Protein AF-A0A0F5PQS1-F1 (afdb_monomer)

Radius of gyration: 17.05 Å; Cα contacts (8 Å, |Δi|>4): 69; chains: 1; bounding box: 38×19×55 Å

Foldseek 3Di:
DVVVLVVLLVCLLVVLLVCLLVVPPVCNVVSLVVLLVVLVVVLVVQDVVCPPDDPVSVVVSVVVSVVSVVSSVVSSVVSVVSSPVSNVVNVPDPDD

pLDDT: mean 89.19, std 10.36, range [57.78, 97.25]

Organism: NCBI:txid728005

Nearest PDB structures (foldseek):
  4j7k-assembly2_D  TM=5.896E-01  e=7.202E+00  Bacillus anthracis str. Sterne
  5uho-assembly1_D  TM=3.340E-01  e=3.828E+00  Homo sapiens
  6s3l-assembly1_K  TM=4.889E-01  e=8.557E+00  Vibrio mimicus CAIM 602
  6h2f-assembly1_D  TM=4.013E-01  e=5.404E+00  Aeromonas hydrophila subsp. hydrophila AL09-71

Mean predicted aligned error: 5.32 Å

Solvent-accessible surface area (backbone atoms only — not comparable to full-atom values): 5296 Å² total; per-residue (Å²): 110,70,71,57,51,54,50,52,62,64,43,48,59,56,48,21,22,53,36,16,44,71,68,43,73,84,57,65,55,49,66,56,51,54,49,52,53,49,52,54,52,49,51,55,54,49,54,69,70,50,59,96,61,54,74,71,58,55,53,50,52,50,50,53,51,52,52,54,48,54,52,48,50,54,52,52,65,50,24,57,64,33,17,51,52,18,35,52,53,45,74,71,48,78,87,126

Secondary structure (DSSP, 8-state):
-HHHHHHHHHHHHHHHHHHHHHT-GGGGGHHHHHHHHHHHHHHHHHHHHHTT--HHHHHHHHHHHHHHHHHHHHHHHHHHHHHHHHHHHHHHS---

Sequence (96 aa):
MFHIMRRIFAGLPVASVLIGFAGQPAVLVIPPALTAAYVLLRDRVIRRRVGLAAWPSDGFACHVLVDDMARLLCLTMLGLPLFFAGYALRALLPAA

Structure (mmCIF, N/CA/C/O backbone):
data_AF-A0A0F5PQS1-F1
#
_entry.id   AF-A0A0F5PQS1-F1
#
loop_
_atom_site.group_PDB
_atom_site.id
_atom_site.type_symbol
_atom_site.label_atom_id
_atom_site.label_alt_id
_atom_site.label_comp_id
_atom_site.label_asym_id
_atom_site.label_entity_id
_atom_site.label_seq_id
_atom_site.pdbx_PDB_ins_code
_atom_site.Cartn_x
_atom_site.Cartn_y
_atom_site.Cartn_z
_atom_site.occupancy
_atom_site.B_iso_or_equiv
_atom_site.auth_seq_id
_atom_site.auth_comp_id
_atom_site.auth_asym_id
_atom_site.auth_atom_id
_atom_site.pdbx_PDB_model_num
ATOM 1 N N . MET A 1 1 ? -9.846 -9.488 12.351 1.00 65.31 1 MET A N 1
ATOM 2 C CA . MET A 1 1 ? -9.408 -8.134 11.927 1.00 65.31 1 MET A CA 1
ATOM 3 C C . MET A 1 1 ? -7.885 -8.011 11.878 1.00 65.31 1 MET A C 1
ATOM 5 O O . MET A 1 1 ? -7.366 -7.671 10.825 1.00 65.31 1 MET A O 1
ATOM 9 N N . PHE A 1 2 ? -7.158 -8.367 12.943 1.00 72.69 2 PHE A N 1
ATOM 10 C CA . PHE A 1 2 ? -5.687 -8.256 12.996 1.00 72.69 2 PHE A CA 1
ATOM 11 C C . PHE A 1 2 ? -4.936 -9.078 11.930 1.00 72.69 2 PHE A C 1
ATOM 13 O O . PHE A 1 2 ? -3.995 -8.582 11.318 1.00 72.69 2 PHE A O 1
ATOM 20 N N . HIS A 1 3 ? -5.391 -10.299 11.616 1.00 83.88 3 HIS A N 1
ATOM 21 C CA . HIS A 1 3 ? -4.784 -11.108 10.546 1.00 83.88 3 HIS A CA 1
ATOM 22 C C . HIS A 1 3 ? -4.946 -10.501 9.146 1.00 83.88 3 HIS A C 1
ATOM 24 O O . HIS A 1 3 ? -4.053 -10.650 8.316 1.00 83.88 3 HIS A O 1
ATOM 30 N N . ILE A 1 4 ? -6.063 -9.812 8.887 1.00 87.19 4 ILE A N 1
ATOM 31 C CA . ILE A 1 4 ? -6.299 -9.127 7.608 1.00 87.19 4 ILE A CA 1
ATOM 32 C C . ILE A 1 4 ? -5.317 -7.965 7.485 1.00 87.19 4 ILE A C 1
ATOM 34 O O . ILE A 1 4 ? -4.624 -7.864 6.479 1.00 87.19 4 ILE A O 1
ATOM 38 N N . MET A 1 5 ? -5.182 -7.157 8.540 1.00 90.19 5 MET A N 1
ATOM 39 C CA . MET A 1 5 ? -4.269 -6.017 8.530 1.00 90.19 5 MET A CA 1
ATOM 40 C C . MET A 1 5 ? -2.808 -6.444 8.355 1.00 90.19 5 MET A C 1
ATOM 42 O O . MET A 1 5 ? -2.080 -5.866 7.553 1.00 90.19 5 MET A O 1
ATOM 46 N N . ARG A 1 6 ? -2.399 -7.542 9.006 1.00 89.50 6 ARG A N 1
ATOM 47 C CA . ARG A 1 6 ? -1.076 -8.148 8.797 1.00 89.50 6 ARG A CA 1
ATOM 48 C C . ARG A 1 6 ? -0.828 -8.517 7.329 1.00 89.50 6 ARG A C 1
ATOM 50 O O . ARG A 1 6 ? 0.281 -8.312 6.848 1.00 89.50 6 ARG A O 1
ATOM 57 N N . ARG A 1 7 ? -1.832 -9.053 6.624 1.00 92.56 7 ARG A N 1
ATOM 58 C CA . ARG A 1 7 ? -1.722 -9.388 5.193 1.00 92.56 7 ARG A CA 1
ATOM 59 C C . ARG A 1 7 ? -1.659 -8.138 4.318 1.00 92.56 7 ARG A C 1
ATOM 61 O O . ARG A 1 7 ? -0.817 -8.088 3.431 1.00 92.56 7 ARG A O 1
ATOM 68 N N . ILE A 1 8 ? -2.492 -7.132 4.595 1.00 92.19 8 ILE A N 1
ATOM 69 C CA . ILE A 1 8 ? -2.482 -5.854 3.863 1.00 92.19 8 ILE A CA 1
ATOM 70 C C . ILE A 1 8 ? -1.107 -5.190 3.990 1.00 92.19 8 ILE A C 1
ATOM 72 O O . ILE A 1 8 ? -0.477 -4.893 2.979 1.00 92.19 8 ILE A O 1
ATOM 76 N N . PHE A 1 9 ? -0.587 -5.047 5.213 1.00 94.00 9 PHE A N 1
ATOM 77 C CA . PHE A 1 9 ? 0.727 -4.443 5.439 1.00 94.00 9 PHE A CA 1
ATOM 78 C C . PHE A 1 9 ? 1.879 -5.234 4.823 1.00 94.00 9 PHE A C 1
ATOM 80 O O . PHE A 1 9 ? 2.822 -4.628 4.327 1.00 94.00 9 PHE A O 1
ATOM 87 N N . ALA A 1 10 ? 1.813 -6.568 4.820 1.00 93.94 10 ALA A N 1
ATOM 88 C CA . ALA A 1 10 ? 2.807 -7.390 4.131 1.00 93.94 10 ALA A CA 1
ATOM 89 C C . ALA A 1 10 ? 2.747 -7.226 2.600 1.00 93.94 10 ALA A C 1
ATOM 91 O O . ALA A 1 10 ? 3.765 -7.364 1.929 1.00 93.94 10 ALA A O 1
ATOM 92 N N . GLY A 1 11 ? 1.568 -6.915 2.053 1.00 94.94 11 GLY A N 1
ATOM 93 C CA . GLY A 1 11 ? 1.370 -6.690 0.624 1.00 94.94 11 GLY A CA 1
ATOM 94 C C . GLY A 1 11 ? 1.837 -5.320 0.129 1.00 94.94 11 GLY A C 1
ATOM 95 O O . GLY A 1 11 ? 2.217 -5.215 -1.032 1.00 94.94 11 GLY A O 1
ATOM 96 N N . LEU A 1 12 ? 1.850 -4.281 0.976 1.00 95.31 12 LEU A N 1
ATOM 97 C CA . LEU A 1 12 ? 2.215 -2.917 0.557 1.00 95.31 12 LEU A CA 1
ATOM 98 C C . LEU A 1 12 ? 3.622 -2.815 -0.067 1.00 95.31 12 LEU A C 1
ATOM 100 O O . LEU A 1 12 ? 3.715 -2.269 -1.165 1.00 95.31 12 LEU A O 1
ATOM 104 N N . PRO A 1 13 ? 4.696 -3.376 0.532 1.00 96.38 13 PRO A N 1
ATOM 105 C CA . PRO A 1 13 ? 6.020 -3.376 -0.091 1.00 96.38 13 PRO A CA 1
ATOM 106 C C . PRO A 1 13 ? 6.032 -4.039 -1.469 1.00 96.38 13 PRO A C 1
ATOM 108 O O . PRO A 1 13 ? 6.613 -3.512 -2.415 1.00 96.38 13 PRO A O 1
ATOM 111 N N . VAL A 1 14 ? 5.356 -5.185 -1.588 1.00 96.44 14 VAL A N 1
ATOM 112 C CA . VAL A 1 14 ? 5.267 -5.943 -2.841 1.00 96.44 14 VAL A CA 1
ATOM 113 C C . VAL A 1 14 ? 4.529 -5.126 -3.898 1.00 96.44 14 VAL A C 1
ATOM 115 O O . VAL A 1 14 ? 4.993 -5.028 -5.030 1.00 96.44 14 VAL A O 1
ATOM 118 N N . ALA A 1 15 ? 3.422 -4.480 -3.523 1.00 95.94 15 ALA A N 1
ATOM 119 C CA . ALA A 1 15 ? 2.676 -3.601 -4.412 1.00 95.94 15 ALA A CA 1
ATOM 120 C C . ALA A 1 15 ? 3.549 -2.443 -4.916 1.00 95.94 15 ALA A C 1
ATOM 122 O O . ALA A 1 15 ? 3.552 -2.180 -6.113 1.00 95.94 15 ALA A O 1
ATOM 123 N N . SER A 1 16 ? 4.339 -1.797 -4.052 1.00 96.19 16 SER A N 1
ATOM 124 C CA . SER A 1 16 ? 5.256 -0.727 -4.464 1.00 96.19 16 SER A CA 1
ATOM 125 C C . SER A 1 16 ? 6.278 -1.193 -5.505 1.00 96.19 16 SER A C 1
ATOM 127 O O . SER A 1 16 ? 6.460 -0.512 -6.513 1.00 96.19 16 SER A O 1
ATOM 129 N N . VAL A 1 17 ? 6.884 -2.372 -5.316 1.00 96.81 17 VAL A N 1
ATOM 130 C CA . VAL A 1 17 ? 7.818 -2.957 -6.295 1.00 96.81 17 VAL A CA 1
ATOM 131 C C . VAL A 1 17 ? 7.110 -3.263 -7.618 1.00 96.81 17 VAL A C 1
ATOM 133 O O . VAL A 1 17 ? 7.607 -2.888 -8.677 1.00 96.81 17 VAL A O 1
ATOM 136 N N . LEU A 1 18 ? 5.931 -3.891 -7.579 1.00 96.94 18 LEU A N 1
ATOM 137 C CA . LEU A 1 18 ? 5.161 -4.220 -8.786 1.00 96.94 18 LEU A CA 1
ATOM 138 C C . LEU A 1 18 ? 4.697 -2.970 -9.549 1.00 96.94 18 LEU A C 1
ATOM 140 O O . LEU A 1 18 ? 4.724 -2.954 -10.776 1.00 96.94 18 LEU A O 1
ATOM 144 N N . ILE A 1 19 ? 4.312 -1.905 -8.843 1.00 96.56 19 ILE A N 1
ATOM 145 C CA . ILE A 1 19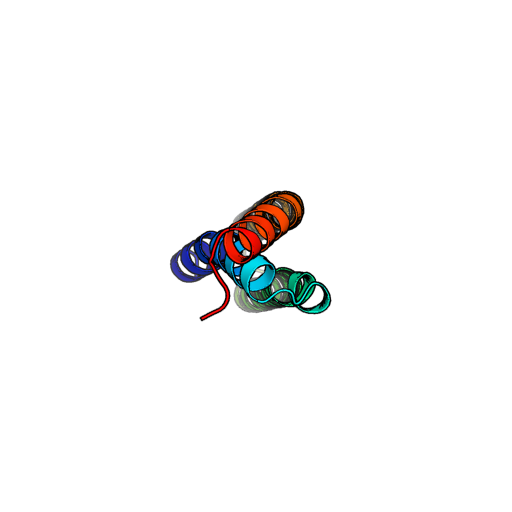 ? 3.935 -0.618 -9.445 1.00 96.56 19 ILE A CA 1
ATOM 146 C C . ILE A 1 19 ? 5.151 0.045 -10.105 1.00 96.56 19 ILE A C 1
ATOM 148 O O . ILE A 1 19 ? 5.043 0.569 -11.216 1.00 96.56 19 ILE A O 1
ATOM 152 N N . GLY A 1 20 ? 6.312 -0.017 -9.446 1.00 94.75 20 GLY A N 1
ATOM 153 C CA . GLY A 1 20 ? 7.597 0.393 -10.014 1.00 94.75 20 GLY A CA 1
ATOM 154 C C . GLY A 1 20 ? 7.916 -0.344 -11.304 1.00 94.75 20 GLY A C 1
ATOM 155 O O . GLY A 1 20 ? 8.197 0.273 -12.330 1.00 94.75 20 GLY A O 1
ATOM 156 N N . PHE A 1 21 ? 7.773 -1.665 -11.271 1.00 95.88 21 PHE A N 1
ATOM 157 C CA . PHE A 1 21 ? 7.963 -2.532 -12.424 1.00 95.88 21 PHE A CA 1
ATOM 158 C C . PHE A 1 21 ? 6.995 -2.201 -13.572 1.00 95.88 21 PHE A C 1
ATOM 160 O O . PHE A 1 21 ? 7.398 -2.110 -14.730 1.00 95.88 21 PHE A O 1
ATOM 167 N N . ALA A 1 22 ? 5.726 -1.922 -13.263 1.00 95.31 22 ALA A N 1
ATOM 168 C CA . ALA A 1 22 ? 4.733 -1.483 -14.243 1.00 95.31 22 ALA A CA 1
ATOM 169 C C . ALA A 1 22 ? 5.001 -0.066 -14.795 1.00 95.31 22 ALA A C 1
ATOM 171 O O . ALA A 1 22 ? 4.488 0.286 -15.859 1.00 95.31 22 ALA A O 1
ATOM 172 N N . GLY A 1 23 ? 5.833 0.741 -14.125 1.00 92.88 23 GLY A N 1
ATOM 173 C CA . GLY A 1 23 ? 6.166 2.110 -14.530 1.00 92.88 23 GLY A CA 1
ATOM 174 C C . GLY A 1 23 ? 5.004 3.093 -14.375 1.00 92.88 23 GLY A C 1
ATOM 175 O O . GLY A 1 23 ? 4.894 4.036 -15.152 1.00 92.88 23 GLY A O 1
ATOM 176 N N . GLN A 1 24 ? 4.115 2.870 -13.402 1.00 93.94 24 GLN A N 1
ATOM 177 C CA . GL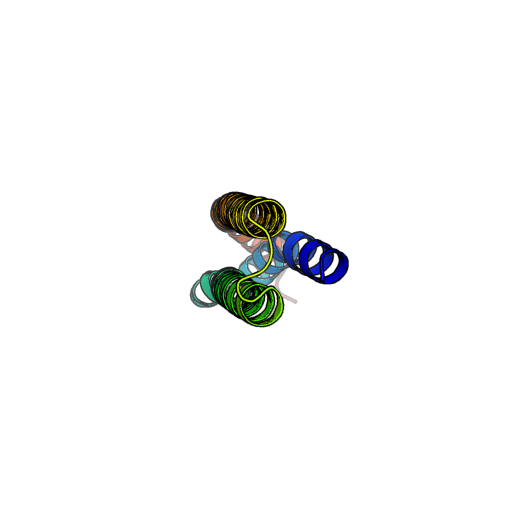N A 1 24 ? 2.911 3.683 -13.191 1.00 93.94 24 GLN A CA 1
ATOM 178 C C . GLN A 1 24 ? 2.986 4.471 -11.869 1.00 93.94 24 GLN A C 1
ATOM 180 O O . GLN A 1 24 ? 2.373 4.075 -10.878 1.00 93.94 24 GLN A O 1
ATOM 185 N N . PRO A 1 25 ? 3.704 5.609 -11.811 1.00 91.50 25 PRO A N 1
ATOM 186 C CA . PRO A 1 25 ? 3.941 6.331 -10.556 1.00 91.50 25 PRO A CA 1
ATOM 187 C C . PRO A 1 25 ? 2.656 6.856 -9.900 1.00 91.50 25 PRO A C 1
ATOM 189 O O . PRO A 1 25 ? 2.551 6.859 -8.676 1.00 91.50 25 PRO A O 1
ATOM 192 N N . ALA A 1 26 ? 1.643 7.231 -10.691 1.00 92.00 26 ALA A N 1
ATOM 193 C CA . ALA A 1 26 ? 0.355 7.704 -10.175 1.00 92.00 26 ALA A CA 1
ATOM 194 C C . ALA A 1 26 ? -0.378 6.652 -9.316 1.00 92.00 26 ALA A C 1
ATOM 196 O O . ALA A 1 26 ? -1.152 7.001 -8.427 1.00 92.00 26 ALA A O 1
ATOM 197 N N . VAL A 1 27 ? -0.109 5.362 -9.544 1.00 94.06 27 VAL A N 1
ATOM 198 C CA . VAL A 1 27 ? -0.753 4.248 -8.831 1.00 94.06 27 VAL A CA 1
ATOM 199 C C . VAL A 1 27 ? -0.143 4.035 -7.441 1.00 94.06 27 VAL A C 1
ATOM 201 O O . VAL A 1 27 ? -0.783 3.433 -6.581 1.00 94.06 27 VAL A O 1
ATOM 204 N N . LEU A 1 28 ? 1.047 4.582 -7.161 1.00 92.81 28 LEU A N 1
ATOM 205 C CA . LEU A 1 28 ? 1.764 4.376 -5.896 1.00 92.81 28 LEU A CA 1
ATOM 206 C C . LEU A 1 28 ? 0.978 4.862 -4.666 1.00 92.81 28 LEU A C 1
ATOM 208 O O . LEU A 1 28 ? 1.120 4.307 -3.579 1.00 92.81 28 LEU A O 1
ATOM 212 N N . VAL A 1 29 ? 0.114 5.864 -4.844 1.00 93.81 29 VAL A N 1
ATOM 213 C CA . VAL A 1 29 ? -0.722 6.434 -3.775 1.00 93.81 29 VAL A CA 1
ATOM 214 C C . VAL A 1 29 ? -1.932 5.548 -3.451 1.00 93.81 29 VAL A C 1
ATOM 216 O O . VAL A 1 29 ? -2.457 5.604 -2.340 1.00 93.81 29 VAL A O 1
ATOM 219 N N . ILE A 1 30 ? -2.373 4.693 -4.380 1.00 95.12 30 ILE A N 1
ATOM 220 C CA . ILE A 1 30 ? -3.626 3.937 -4.240 1.00 95.12 30 ILE A CA 1
ATOM 221 C C . ILE A 1 30 ? -3.563 2.925 -3.081 1.00 95.12 30 ILE A C 1
ATOM 223 O O . ILE A 1 30 ? -4.440 2.985 -2.214 1.00 95.12 30 ILE A O 1
ATOM 227 N N . PRO A 1 31 ? -2.558 2.027 -2.984 1.00 94.38 31 PRO A N 1
ATOM 228 C CA . PRO A 1 31 ? -2.490 1.069 -1.880 1.00 94.38 31 PRO A CA 1
ATOM 229 C C . PRO A 1 31 ? -2.474 1.709 -0.477 1.00 94.38 31 PRO A C 1
ATOM 231 O O . PRO A 1 31 ? -3.265 1.272 0.370 1.00 94.38 31 PRO A O 1
ATOM 234 N N . PRO A 1 32 ? -1.653 2.743 -0.187 1.00 95.19 32 PRO A N 1
ATOM 235 C CA . PRO A 1 32 ? -1.679 3.376 1.125 1.00 95.19 32 PRO A CA 1
ATOM 236 C C . PRO A 1 32 ? -2.971 4.164 1.375 1.00 95.19 32 PRO A C 1
ATOM 238 O O . PRO A 1 32 ? -3.496 4.095 2.484 1.00 95.19 32 PRO A O 1
ATOM 241 N N . ALA A 1 33 ? -3.551 4.827 0.366 1.00 96.19 33 ALA A N 1
ATOM 242 C CA . ALA A 1 33 ? -4.826 5.536 0.519 1.00 96.19 33 ALA A CA 1
ATOM 243 C C . ALA A 1 33 ? -5.989 4.585 0.858 1.00 96.19 33 ALA A C 1
ATOM 245 O O . ALA A 1 33 ? -6.759 4.846 1.784 1.00 96.19 33 ALA A O 1
ATOM 246 N N . LEU A 1 34 ? -6.089 3.446 0.162 1.00 96.56 34 LEU A N 1
ATOM 247 C CA . LEU A 1 34 ? -7.098 2.421 0.453 1.00 96.56 34 LEU A CA 1
ATOM 248 C C . LEU A 1 34 ? -6.888 1.794 1.835 1.00 96.56 34 LEU A C 1
ATOM 250 O O . LEU A 1 34 ? -7.855 1.560 2.563 1.00 96.56 34 LEU A O 1
ATOM 254 N N . THR A 1 35 ? -5.632 1.561 2.22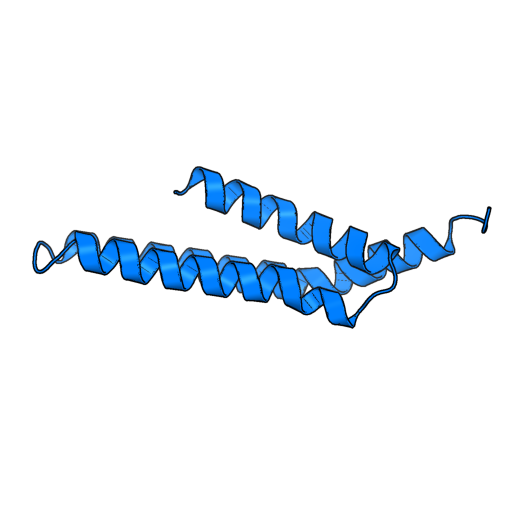3 1.00 95.81 35 THR A N 1
ATOM 255 C CA . THR A 1 35 ? -5.305 1.032 3.552 1.00 95.81 35 THR A CA 1
ATOM 256 C C . THR A 1 35 ? -5.692 2.027 4.646 1.00 95.81 35 THR A C 1
ATOM 258 O O . THR A 1 35 ? -6.311 1.630 5.631 1.00 95.81 35 THR A O 1
ATOM 261 N N . ALA A 1 36 ? -5.423 3.322 4.453 1.00 96.31 36 ALA A N 1
ATOM 262 C CA . ALA A 1 36 ? -5.846 4.369 5.379 1.00 96.31 36 ALA A CA 1
ATOM 263 C C . ALA A 1 36 ? -7.373 4.415 5.520 1.00 96.31 36 ALA A C 1
ATOM 265 O O . ALA A 1 36 ? -7.894 4.390 6.636 1.00 96.31 36 ALA A O 1
ATOM 266 N N . ALA A 1 37 ? -8.102 4.399 4.399 1.00 96.25 37 ALA A N 1
ATOM 267 C CA . ALA A 1 37 ? -9.562 4.365 4.407 1.00 96.25 37 ALA A CA 1
ATOM 268 C C . ALA A 1 37 ? -10.104 3.140 5.164 1.00 96.25 37 ALA A C 1
ATOM 270 O O . ALA A 1 37 ? -11.027 3.268 5.972 1.00 96.25 37 ALA A O 1
ATOM 271 N N . TYR A 1 38 ? -9.503 1.964 4.959 1.00 95.06 38 TYR A N 1
ATOM 272 C CA . TYR A 1 38 ? -9.881 0.741 5.663 1.00 95.06 38 TYR A CA 1
ATOM 273 C C . TYR A 1 38 ? -9.616 0.822 7.172 1.00 95.06 38 TYR A C 1
ATOM 275 O O . TYR A 1 38 ? -10.492 0.457 7.959 1.00 95.06 38 TYR A O 1
ATOM 283 N N . VAL A 1 39 ? -8.449 1.329 7.591 1.00 93.81 39 VAL A N 1
ATOM 284 C CA . VAL A 1 39 ? -8.108 1.514 9.012 1.00 93.81 39 VAL A CA 1
ATOM 285 C C . VAL A 1 39 ? -9.107 2.459 9.689 1.00 93.81 39 VAL A C 1
ATOM 287 O O . VAL A 1 39 ? -9.655 2.117 10.738 1.00 93.81 39 VAL A O 1
ATOM 290 N N . LEU A 1 40 ? -9.418 3.597 9.062 1.00 93.94 40 LEU A N 1
ATOM 291 C CA . LEU A 1 40 ? -10.368 4.577 9.598 1.00 93.94 40 LEU A CA 1
ATOM 292 C C . LEU A 1 40 ? -11.800 4.029 9.664 1.00 93.94 40 LEU A C 1
ATOM 294 O O . LEU A 1 40 ? -12.518 4.255 10.640 1.00 93.94 40 LEU A O 1
ATOM 298 N N . LEU A 1 41 ? -12.233 3.287 8.640 1.00 93.25 41 LEU A N 1
ATOM 299 C CA . LEU A 1 41 ? -13.546 2.643 8.641 1.00 93.25 41 LEU A CA 1
ATOM 300 C C . LEU A 1 41 ? -13.636 1.588 9.749 1.00 93.25 41 LEU A C 1
ATOM 302 O O . LEU A 1 41 ? -14.636 1.523 10.465 1.00 93.25 41 LEU A O 1
ATOM 306 N N . ARG A 1 42 ? -12.577 0.790 9.920 1.00 90.38 42 ARG A N 1
ATOM 307 C CA . ARG A 1 42 ? -12.467 -0.205 10.987 1.00 90.38 42 ARG A CA 1
ATOM 308 C C . ARG A 1 42 ? -12.556 0.440 12.369 1.00 90.38 42 ARG A C 1
ATOM 310 O O . ARG A 1 42 ? -13.321 -0.064 13.187 1.00 90.38 42 ARG A O 1
ATOM 317 N N . ASP A 1 43 ? -11.819 1.519 12.624 1.00 90.12 43 ASP A N 1
ATOM 318 C CA . ASP A 1 43 ? -11.866 2.237 13.907 1.00 90.12 43 ASP A CA 1
ATOM 319 C C . ASP A 1 43 ? -13.289 2.726 14.215 1.00 90.12 43 ASP A C 1
ATOM 321 O O . ASP A 1 43 ? -13.831 2.425 15.279 1.00 90.12 43 ASP A O 1
ATOM 325 N N . ARG A 1 44 ? -13.965 3.346 13.237 1.00 88.56 44 ARG A N 1
ATOM 326 C CA . ARG A 1 44 ? -15.370 3.766 13.385 1.00 88.56 44 ARG A CA 1
ATOM 327 C C . ARG A 1 44 ? -16.302 2.602 13.713 1.00 88.56 44 ARG A C 1
ATOM 329 O O . ARG A 1 44 ? -17.186 2.749 14.555 1.00 88.56 44 ARG A O 1
ATOM 336 N N . VAL A 1 45 ? -16.133 1.451 13.059 1.00 88.69 45 VAL A N 1
ATOM 337 C CA . VAL A 1 45 ? -16.946 0.253 13.333 1.00 88.69 45 VAL A CA 1
ATOM 338 C C . VAL A 1 45 ? -16.677 -0.293 14.735 1.00 88.69 45 VAL A C 1
ATOM 340 O O . VAL A 1 45 ? -17.626 -0.682 15.413 1.00 88.69 45 VAL A O 1
ATOM 343 N N . ILE A 1 46 ? -15.419 -0.308 15.185 1.00 84.69 46 ILE A N 1
ATOM 344 C CA . ILE A 1 46 ? -15.049 -0.757 16.534 1.00 84.69 46 ILE A CA 1
ATOM 345 C C . ILE A 1 46 ? -15.683 0.165 17.579 1.00 84.69 46 ILE A C 1
ATOM 347 O O . ILE A 1 46 ? -16.429 -0.320 18.424 1.00 84.69 46 ILE A O 1
ATOM 351 N N . ARG A 1 47 ? -15.490 1.484 17.471 1.00 83.88 47 ARG A N 1
ATOM 352 C CA . ARG A 1 47 ? -16.050 2.464 18.420 1.00 83.88 47 ARG A CA 1
ATOM 353 C C . ARG A 1 47 ? -17.576 2.421 18.482 1.00 83.88 47 ARG A C 1
ATOM 355 O O . ARG A 1 47 ? -18.149 2.457 19.564 1.00 83.88 47 ARG A O 1
ATOM 362 N N . ARG A 1 48 ? -18.249 2.250 17.336 1.00 83.94 48 ARG A N 1
ATOM 363 C CA . ARG A 1 48 ? -19.712 2.061 17.295 1.00 83.94 48 ARG A CA 1
ATOM 364 C C . ARG A 1 48 ? -20.183 0.813 18.046 1.00 83.94 48 ARG A C 1
ATOM 366 O O . ARG A 1 48 ? -21.296 0.818 18.554 1.00 83.94 48 ARG A O 1
ATOM 373 N N . ARG A 1 49 ? -19.376 -0.253 18.090 1.00 80.06 49 ARG A N 1
ATOM 374 C CA . ARG A 1 49 ? -19.711 -1.513 18.779 1.00 80.06 49 ARG A CA 1
ATOM 375 C C . ARG A 1 49 ? -19.342 -1.513 20.262 1.00 80.06 49 ARG A C 1
ATOM 377 O O . ARG A 1 49 ? -20.008 -2.197 21.025 1.00 80.06 49 ARG A O 1
ATOM 384 N N . VAL A 1 50 ? -18.298 -0.780 20.652 1.00 71.81 50 VAL A N 1
ATOM 385 C CA . VAL A 1 50 ? -17.869 -0.644 22.056 1.00 71.81 50 VAL A CA 1
ATOM 386 C C . VAL A 1 50 ? -18.889 0.171 22.872 1.00 71.81 50 VAL A C 1
ATOM 388 O O . VAL A 1 50 ? -19.109 -0.119 24.045 1.00 71.81 50 VAL A O 1
ATOM 391 N N . GLY A 1 51 ? -19.611 1.110 22.246 1.00 68.56 51 GLY A N 1
ATOM 392 C CA . GLY A 1 51 ? -20.653 1.891 22.926 1.00 68.56 51 GLY A CA 1
ATOM 393 C C . GLY A 1 51 ? -20.085 2.788 24.038 1.00 68.56 51 GLY A C 1
ATOM 394 O O . GLY A 1 51 ? -18.925 3.174 23.984 1.00 68.56 51 GLY A O 1
ATOM 395 N N . LEU A 1 52 ? -20.894 3.123 25.054 1.00 61.28 52 LEU A N 1
ATOM 396 C CA . LEU A 1 52 ? -20.467 3.889 26.246 1.00 61.28 52 LEU A CA 1
ATOM 397 C C . LEU A 1 52 ? -19.682 3.041 27.271 1.00 61.28 52 LEU A C 1
ATOM 399 O O . LEU A 1 52 ?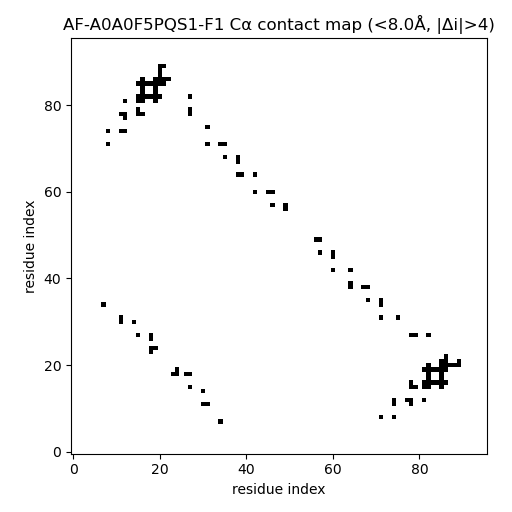 -19.348 3.522 28.354 1.00 61.28 52 LEU A O 1
ATOM 403 N N . ALA A 1 53 ? -19.446 1.760 26.982 1.00 58.38 53 ALA A N 1
ATOM 404 C CA . ALA A 1 53 ? -18.902 0.816 27.942 1.00 58.38 53 ALA A CA 1
ATOM 405 C C . ALA A 1 53 ? -17.363 0.767 27.890 1.00 58.38 53 ALA A C 1
ATOM 407 O O . ALA A 1 53 ? -16.765 0.321 26.916 1.00 58.38 53 ALA A O 1
ATOM 408 N N . ALA A 1 54 ? -16.773 1.149 29.028 1.00 58.44 54 ALA A N 1
ATOM 409 C CA . ALA A 1 54 ? -15.415 0.877 29.504 1.00 58.44 54 ALA A CA 1
ATOM 410 C C . ALA A 1 54 ? -14.250 1.640 28.817 1.00 58.44 54 ALA A C 1
ATOM 412 O O . ALA A 1 54 ? -13.756 1.282 27.750 1.00 58.44 54 ALA A O 1
ATOM 413 N N . TRP A 1 55 ? -13.706 2.627 29.544 1.00 58.97 55 TRP A N 1
ATOM 414 C CA . TRP A 1 55 ? -12.427 3.324 29.295 1.00 58.97 55 TRP A CA 1
ATOM 415 C C . TRP A 1 55 ? -11.261 2.440 28.781 1.00 58.97 55 TRP A C 1
ATOM 417 O O . TRP A 1 55 ? -10.537 2.877 27.883 1.00 58.97 55 TRP A O 1
ATOM 427 N N . PRO A 1 56 ? -11.051 1.203 29.285 1.00 70.19 56 PRO A N 1
ATOM 428 C CA . PRO A 1 56 ? -9.971 0.334 28.811 1.00 70.19 56 PRO A CA 1
ATOM 429 C C . PRO A 1 56 ? -10.088 -0.068 27.333 1.00 70.19 56 PRO A C 1
ATOM 431 O O . PRO A 1 56 ? -9.071 -0.165 26.643 1.00 70.19 56 PRO A O 1
ATOM 434 N N . SER A 1 57 ? -11.305 -0.281 26.817 1.00 74.38 57 SER A N 1
ATOM 435 C CA . SER A 1 57 ? -11.519 -0.651 25.409 1.00 74.38 57 SER A CA 1
ATOM 436 C C . SER A 1 57 ? -11.270 0.508 24.448 1.00 74.38 57 SER A C 1
ATOM 438 O O . SER A 1 57 ? -10.770 0.281 23.345 1.00 74.38 57 SER A O 1
ATOM 440 N N . ASP A 1 58 ? -11.547 1.742 24.873 1.00 79.94 58 ASP A N 1
ATOM 441 C CA . ASP A 1 58 ? -11.252 2.943 24.087 1.00 79.94 58 ASP A CA 1
ATOM 442 C C . ASP A 1 58 ? -9.748 3.214 23.998 1.00 79.94 58 ASP A C 1
ATOM 444 O O . ASP A 1 58 ? -9.236 3.519 22.916 1.00 79.94 58 ASP A O 1
ATOM 448 N N . GLY A 1 59 ? -9.024 3.044 25.110 1.00 84.50 59 GLY A N 1
ATOM 449 C CA . GLY A 1 59 ? -7.563 3.140 25.130 1.00 84.50 59 GLY A CA 1
ATOM 450 C C . GLY A 1 59 ? -6.913 2.123 24.190 1.00 84.50 59 GLY A C 1
ATOM 451 O O . GLY A 1 59 ? -6.052 2.481 23.384 1.00 84.50 59 GLY A O 1
ATOM 452 N N . PHE A 1 60 ? -7.386 0.873 24.217 1.00 84.62 60 PHE A N 1
ATOM 453 C CA . PHE A 1 60 ? -6.920 -0.168 23.300 1.00 84.62 60 PHE A CA 1
ATOM 454 C C . PHE A 1 60 ? -7.233 0.158 21.831 1.00 84.62 60 PHE A C 1
ATOM 456 O O . PHE A 1 60 ? -6.354 0.038 20.979 1.00 84.62 60 PHE A O 1
ATOM 463 N N . ALA A 1 61 ? -8.453 0.606 21.518 1.00 85.56 61 ALA A N 1
ATOM 464 C CA . ALA A 1 61 ? -8.829 0.975 20.152 1.00 85.56 61 ALA A CA 1
ATOM 465 C C . ALA A 1 61 ? -7.973 2.134 19.613 1.00 85.56 61 ALA A C 1
ATOM 467 O O . ALA A 1 61 ? -7.500 2.075 18.478 1.00 85.56 61 ALA A O 1
ATOM 468 N N . CYS A 1 62 ? -7.718 3.148 20.446 1.00 87.75 62 CYS A N 1
ATOM 469 C CA . CYS A 1 62 ? -6.841 4.265 20.107 1.00 87.75 62 CYS A CA 1
ATOM 470 C C . CYS A 1 62 ? -5.401 3.801 19.853 1.00 87.75 62 CYS A C 1
ATOM 472 O O . CYS A 1 62 ? -4.816 4.150 18.830 1.00 87.75 62 CYS A O 1
ATOM 474 N N . HIS A 1 63 ? -4.851 2.961 20.735 1.00 90.31 63 HIS A N 1
ATOM 475 C CA . HIS A 1 63 ? -3.503 2.420 20.573 1.00 90.31 63 HIS A CA 1
ATOM 476 C C . HIS A 1 63 ? -3.353 1.636 19.262 1.00 90.31 63 HIS A C 1
ATOM 478 O O . HIS A 1 63 ? -2.410 1.870 18.513 1.00 90.31 63 HIS A O 1
ATOM 484 N N . VAL A 1 64 ? -4.320 0.769 18.942 1.00 90.12 64 VAL A N 1
ATOM 485 C CA . VAL A 1 64 ? -4.322 -0.003 17.689 1.00 90.12 64 VAL A CA 1
ATOM 486 C C . VAL A 1 64 ? -4.401 0.907 16.462 1.00 90.12 64 VAL A C 1
ATOM 488 O O . VAL A 1 64 ? -3.706 0.659 15.482 1.00 90.12 64 VAL A O 1
ATOM 491 N N . LEU A 1 65 ? -5.224 1.960 16.501 1.00 92.06 65 LEU A N 1
ATOM 492 C CA . LEU A 1 65 ? -5.315 2.929 15.407 1.00 92.06 65 LEU A CA 1
ATOM 493 C C . LEU A 1 65 ? -3.979 3.648 15.183 1.00 92.06 65 LEU A C 1
ATOM 495 O O . LEU A 1 65 ? -3.536 3.773 14.042 1.00 92.06 65 LEU A O 1
ATOM 499 N N . VAL A 1 66 ? -3.346 4.121 16.259 1.00 94.12 66 VAL A N 1
ATOM 500 C CA . VAL A 1 66 ? -2.063 4.832 16.188 1.00 94.12 66 VAL A CA 1
ATOM 501 C C . VAL A 1 66 ? -0.957 3.913 15.672 1.00 94.12 66 VAL A C 1
ATOM 503 O O . VAL A 1 66 ? -0.206 4.328 14.793 1.00 94.12 66 VAL A O 1
ATOM 506 N N . ASP A 1 67 ? -0.887 2.668 16.148 1.00 94.50 67 ASP A N 1
ATOM 507 C CA . ASP A 1 67 ? 0.091 1.677 15.678 1.00 94.50 67 ASP A CA 1
ATOM 508 C C . ASP A 1 67 ? -0.095 1.354 14.184 1.00 94.50 67 ASP A C 1
ATOM 510 O O . ASP A 1 67 ? 0.855 1.438 13.401 1.00 94.50 67 ASP A O 1
ATOM 514 N N . ASP A 1 68 ? -1.337 1.096 13.750 1.00 94.38 68 ASP A N 1
ATOM 515 C CA . ASP A 1 68 ? -1.660 0.847 12.340 1.00 94.38 68 ASP A CA 1
ATOM 516 C C . ASP A 1 68 ? -1.295 2.066 11.460 1.00 94.38 68 ASP A C 1
ATOM 518 O O . ASP A 1 68 ? -0.754 1.905 10.363 1.00 94.38 68 ASP A O 1
ATOM 522 N N . MET A 1 69 ? -1.544 3.295 11.929 1.00 95.38 69 MET A N 1
ATOM 523 C CA . MET A 1 69 ? -1.197 4.524 11.201 1.00 95.38 69 MET A CA 1
ATOM 524 C C . MET A 1 69 ? 0.307 4.781 11.136 1.00 95.38 69 MET A C 1
ATOM 526 O O . MET A 1 69 ? 0.817 5.106 10.063 1.00 95.38 69 MET A O 1
ATOM 530 N N . ALA A 1 70 ? 1.029 4.598 12.241 1.00 96.50 70 ALA A N 1
ATOM 531 C CA . ALA A 1 70 ? 2.482 4.727 12.272 1.00 96.50 70 ALA A CA 1
ATOM 532 C C . ALA A 1 70 ? 3.134 3.714 11.323 1.00 96.50 70 ALA A C 1
ATOM 534 O O . ALA A 1 70 ? 3.998 4.061 10.515 1.00 96.50 70 ALA A O 1
ATOM 535 N N . ARG A 1 71 ? 2.654 2.467 11.343 1.00 95.81 71 ARG A N 1
ATOM 536 C CA . ARG A 1 71 ? 3.117 1.425 10.429 1.00 95.81 71 ARG A CA 1
ATOM 537 C C . ARG A 1 71 ? 2.800 1.746 8.972 1.00 95.81 71 ARG A C 1
ATOM 539 O O . ARG A 1 71 ? 3.661 1.549 8.113 1.00 95.81 71 ARG A O 1
ATOM 546 N N . LEU A 1 72 ? 1.598 2.247 8.685 1.00 96.50 72 LEU A N 1
ATOM 547 C CA . LEU A 1 72 ? 1.224 2.674 7.338 1.00 96.50 72 LEU A CA 1
ATOM 548 C C . LEU A 1 72 ? 2.129 3.803 6.839 1.00 96.50 72 LEU A C 1
ATOM 550 O O . LEU A 1 72 ? 2.575 3.752 5.695 1.00 96.50 72 LEU A O 1
ATOM 554 N N . LEU A 1 73 ? 2.431 4.787 7.687 1.00 96.56 73 LEU A N 1
ATOM 555 C CA . LEU A 1 73 ? 3.333 5.887 7.356 1.00 96.56 73 LEU A CA 1
ATOM 556 C C . LEU A 1 73 ? 4.728 5.364 7.003 1.00 96.56 73 LEU A C 1
ATOM 558 O O . LEU A 1 73 ? 5.239 5.681 5.930 1.00 96.56 73 LEU A O 1
ATOM 562 N N . CYS A 1 74 ? 5.304 4.503 7.845 1.00 96.75 74 CYS A N 1
ATOM 563 C CA . CYS A 1 74 ? 6.604 3.884 7.580 1.00 96.75 74 CYS A CA 1
ATOM 564 C C . CYS A 1 74 ? 6.618 3.129 6.244 1.00 96.75 74 CYS A C 1
ATOM 566 O O . CYS A 1 74 ? 7.525 3.311 5.434 1.00 96.75 74 CYS A O 1
ATOM 568 N N . LEU A 1 75 ? 5.593 2.315 5.977 1.00 96.25 75 LEU A N 1
ATOM 569 C CA . LEU A 1 75 ? 5.490 1.559 4.726 1.00 96.25 75 LEU A CA 1
ATOM 570 C C . LEU A 1 75 ? 5.262 2.460 3.509 1.00 96.25 75 LEU A C 1
ATOM 572 O O . LEU A 1 75 ? 5.780 2.169 2.437 1.00 96.25 75 LEU A O 1
ATOM 576 N N . THR A 1 76 ? 4.538 3.566 3.671 1.00 95.44 76 THR A N 1
ATOM 577 C CA . THR A 1 76 ? 4.336 4.558 2.606 1.00 95.44 76 THR A CA 1
ATOM 578 C C . THR A 1 76 ? 5.650 5.253 2.257 1.00 95.44 76 THR A C 1
ATOM 580 O O . THR A 1 76 ? 5.975 5.382 1.080 1.00 95.44 76 THR A O 1
ATOM 583 N N . MET A 1 77 ? 6.446 5.631 3.265 1.00 96.06 77 MET A N 1
ATOM 584 C CA . MET A 1 77 ? 7.779 6.210 3.059 1.00 96.06 77 MET A CA 1
ATOM 585 C C . MET A 1 77 ? 8.734 5.214 2.389 1.00 96.06 77 MET A C 1
ATOM 587 O O . MET A 1 77 ? 9.469 5.587 1.477 1.00 96.06 77 MET A O 1
ATOM 591 N N . LEU A 1 78 ? 8.680 3.935 2.777 1.00 95.62 78 LEU A N 1
ATOM 592 C CA . LEU A 1 78 ? 9.424 2.857 2.113 1.00 95.62 78 LEU A CA 1
ATOM 593 C C . LEU A 1 78 ? 8.904 2.543 0.702 1.00 95.62 78 LEU A C 1
ATOM 595 O O . LEU A 1 78 ? 9.637 1.985 -0.112 1.00 95.62 78 LEU A O 1
ATOM 599 N N . GLY A 1 79 ? 7.665 2.909 0.383 1.00 95.31 79 GLY A N 1
ATOM 600 C CA . GLY A 1 79 ? 7.060 2.634 -0.915 1.00 95.31 79 GLY A CA 1
ATOM 601 C C . GLY A 1 79 ? 7.795 3.306 -2.074 1.00 95.31 79 GLY A C 1
ATOM 602 O O . GLY A 1 79 ? 7.922 2.708 -3.139 1.00 95.31 79 GLY A O 1
ATOM 603 N N . LEU A 1 80 ? 8.339 4.509 -1.871 1.00 94.44 80 LEU A N 1
ATOM 604 C CA . LEU A 1 80 ? 9.075 5.237 -2.907 1.00 94.44 80 LEU A CA 1
ATOM 605 C C . LEU A 1 80 ? 10.405 4.560 -3.308 1.00 94.44 80 LEU A C 1
ATOM 607 O O . LEU A 1 80 ? 10.589 4.299 -4.498 1.00 94.44 80 LEU A O 1
ATOM 611 N N . PRO A 1 81 ? 11.333 4.223 -2.387 1.00 97.25 81 PRO A N 1
ATOM 612 C CA . PRO A 1 81 ? 12.544 3.495 -2.768 1.00 97.25 81 PRO A CA 1
ATOM 613 C C . PRO A 1 81 ? 12.235 2.106 -3.346 1.00 97.25 81 PRO A C 1
ATOM 615 O O . PRO A 1 81 ? 12.905 1.671 -4.281 1.00 97.25 81 PRO A O 1
ATOM 618 N N . LEU A 1 82 ? 11.185 1.428 -2.868 1.00 97.06 82 LEU A N 1
ATOM 619 C CA . LEU A 1 82 ? 10.746 0.142 -3.425 1.00 97.06 82 LEU A CA 1
ATOM 620 C C . LEU A 1 82 ? 10.184 0.266 -4.847 1.00 97.06 82 LEU A C 1
ATOM 622 O O . LEU A 1 82 ? 10.441 -0.596 -5.687 1.00 97.06 82 LEU A O 1
ATOM 626 N N . PHE A 1 83 ? 9.465 1.350 -5.140 1.00 97.25 83 PHE A N 1
ATOM 627 C CA . PHE A 1 83 ? 9.050 1.684 -6.499 1.00 97.25 83 PHE A CA 1
ATOM 628 C C . PHE A 1 83 ? 10.265 1.824 -7.421 1.00 97.25 83 PHE A C 1
ATOM 630 O O . PHE A 1 83 ? 10.304 1.204 -8.482 1.00 97.25 83 PHE A O 1
ATOM 637 N N . PHE 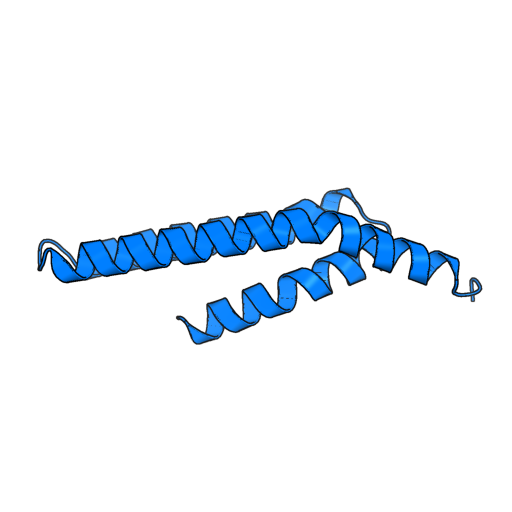A 1 84 ? 11.292 2.572 -7.009 1.00 96.81 84 PHE A N 1
ATOM 638 C CA . PHE A 1 84 ? 12.503 2.715 -7.820 1.00 96.81 84 PHE A CA 1
ATOM 639 C C . PHE A 1 84 ? 13.249 1.392 -8.006 1.00 96.81 84 PHE A C 1
ATOM 641 O O . PHE A 1 84 ? 13.756 1.142 -9.097 1.00 96.81 84 PHE A O 1
ATOM 648 N N . ALA A 1 85 ? 13.257 0.514 -7.000 1.00 96.50 85 ALA A N 1
ATOM 649 C CA . ALA A 1 85 ? 13.804 -0.833 -7.144 1.00 96.50 85 ALA A CA 1
ATOM 650 C C . ALA A 1 85 ? 13.058 -1.640 -8.225 1.00 96.50 85 ALA A C 1
ATOM 652 O O . ALA A 1 85 ? 13.687 -2.231 -9.100 1.00 96.50 85 ALA A O 1
ATOM 653 N N . GLY A 1 86 ? 11.721 -1.612 -8.219 1.00 96.12 86 GLY A N 1
ATOM 654 C CA . GLY A 1 86 ? 10.899 -2.238 -9.260 1.00 96.12 86 GLY A CA 1
ATOM 655 C C . GLY A 1 86 ? 11.130 -1.648 -10.654 1.00 96.12 86 GLY A C 1
ATOM 656 O O . GLY A 1 86 ? 11.236 -2.381 -11.636 1.00 96.12 86 GLY A O 1
ATOM 657 N N . TYR A 1 87 ? 11.258 -0.325 -10.737 1.00 95.44 87 TYR A N 1
ATOM 658 C CA . TYR A 1 87 ? 11.540 0.377 -11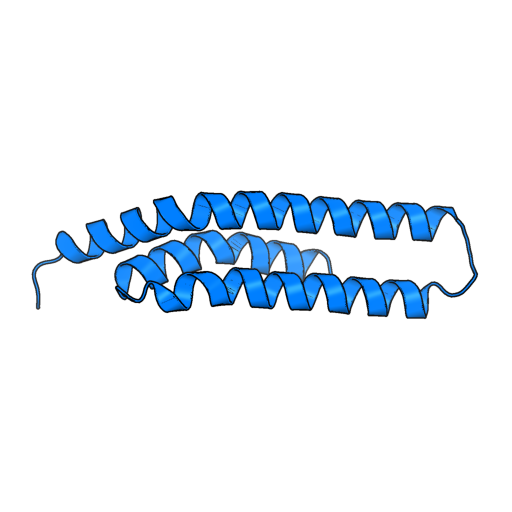.987 1.00 95.44 87 TYR A CA 1
ATOM 659 C C . TYR A 1 87 ? 12.919 0.009 -12.557 1.00 95.44 87 TYR A C 1
ATOM 661 O O . TYR A 1 87 ? 13.044 -0.279 -13.746 1.00 95.44 87 TY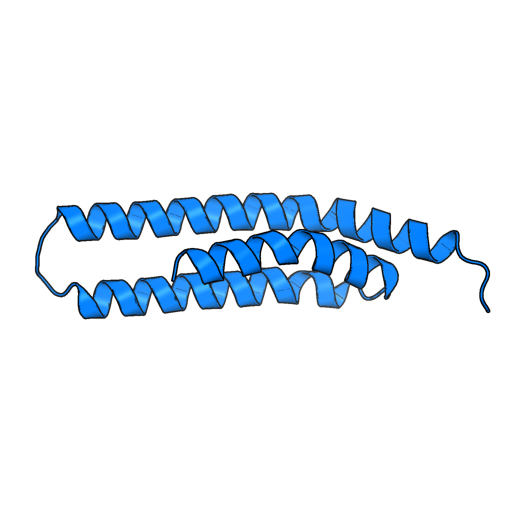R A O 1
ATOM 669 N N . ALA A 1 88 ? 13.947 -0.054 -11.705 1.00 94.81 88 ALA A N 1
ATOM 670 C CA . ALA A 1 88 ? 15.285 -0.490 -12.094 1.00 94.81 88 ALA A CA 1
ATOM 671 C C . ALA A 1 88 ? 15.290 -1.949 -12.578 1.00 94.81 88 ALA A C 1
ATOM 673 O O . ALA A 1 88 ? 15.898 -2.250 -13.600 1.00 94.81 88 ALA A O 1
ATOM 674 N N . LEU A 1 89 ? 14.557 -2.842 -11.902 1.00 94.69 89 LEU A N 1
ATOM 675 C CA . LEU A 1 89 ? 14.398 -4.238 -12.326 1.00 94.69 89 LEU A CA 1
ATOM 676 C C . LEU A 1 89 ? 13.807 -4.353 -13.736 1.00 94.69 89 LEU A C 1
ATOM 678 O O . LEU A 1 89 ? 14.288 -5.155 -14.532 1.00 94.69 89 LEU A O 1
ATOM 682 N N . ARG A 1 90 ? 12.804 -3.532 -14.067 1.00 92.31 90 ARG A N 1
ATOM 683 C CA . ARG A 1 90 ? 12.234 -3.478 -15.420 1.00 92.31 90 ARG A CA 1
ATOM 684 C C . ARG A 1 90 ? 13.283 -3.082 -16.461 1.00 92.31 90 ARG A C 1
ATOM 686 O O . ARG A 1 90 ? 13.317 -3.676 -17.529 1.00 92.31 90 ARG A O 1
ATOM 693 N N . ALA A 1 91 ? 14.127 -2.099 -16.154 1.00 88.81 91 ALA A N 1
ATOM 694 C CA . ALA A 1 91 ? 15.162 -1.616 -17.070 1.00 88.81 91 ALA A CA 1
ATOM 695 C C . ALA A 1 91 ? 16.278 -2.645 -17.334 1.00 88.81 91 ALA A C 1
ATOM 697 O O . ALA A 1 91 ? 16.950 -2.567 -18.358 1.00 88.81 91 ALA A O 1
ATOM 698 N N . LEU A 1 92 ? 16.475 -3.602 -16.421 1.00 90.19 92 LEU A N 1
ATOM 699 C CA . LEU A 1 92 ? 17.456 -4.683 -16.558 1.00 90.19 92 LEU A CA 1
ATOM 700 C C . LEU A 1 92 ? 16.943 -5.867 -17.388 1.00 90.19 92 LEU A C 1
ATOM 702 O O . LEU A 1 92 ? 17.742 -6.698 -17.818 1.00 90.19 92 LEU A O 1
ATOM 706 N N . LEU A 1 93 ? 15.630 -5.969 -17.604 1.00 85.94 93 LEU A N 1
ATOM 707 C CA .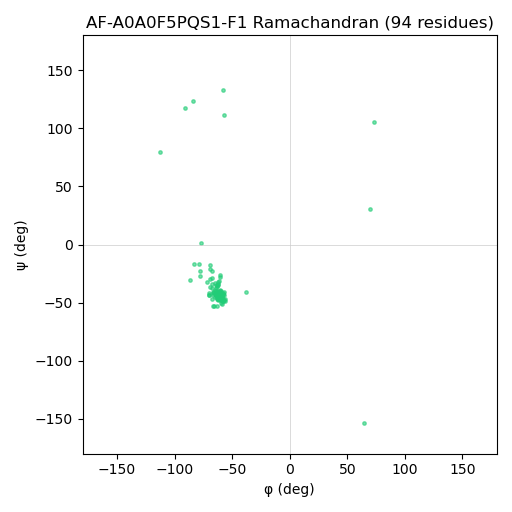 LEU A 1 93 ? 15.055 -7.011 -18.444 1.00 85.94 93 LEU A CA 1
ATOM 708 C C . LEU A 1 93 ? 15.116 -6.556 -19.907 1.00 85.94 93 LEU A C 1
ATOM 7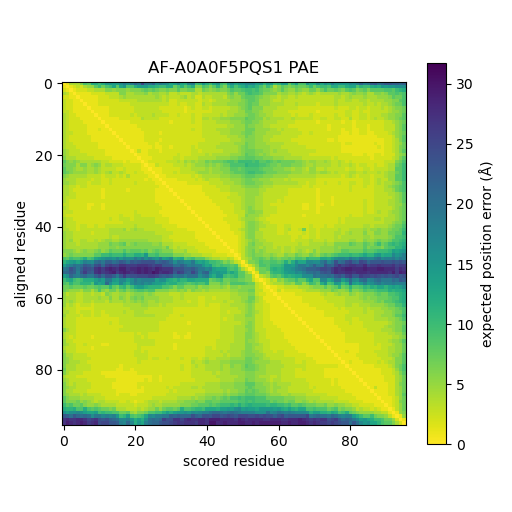10 O O . LEU A 1 93 ? 14.585 -5.488 -20.223 1.00 85.94 93 LEU A O 1
ATOM 714 N N . PRO A 1 94 ? 15.745 -7.332 -20.810 1.00 67.94 94 PRO A N 1
ATOM 715 C CA . PRO A 1 94 ? 15.686 -7.024 -22.230 1.00 67.94 94 PRO A CA 1
ATOM 716 C C . PRO A 1 94 ? 14.216 -6.991 -22.652 1.00 67.94 94 PRO A C 1
ATOM 718 O O . PRO A 1 94 ? 13.440 -7.872 -22.274 1.00 67.94 94 PRO A O 1
ATOM 721 N N . ALA A 1 95 ? 13.831 -5.949 -23.390 1.00 66.44 95 ALA A N 1
ATOM 722 C CA . ALA A 1 95 ? 12.511 -5.881 -23.998 1.00 66.44 95 ALA A CA 1
ATOM 723 C C . ALA A 1 95 ? 12.342 -7.127 -24.881 1.00 66.44 95 ALA A C 1
ATOM 725 O O . ALA A 1 95 ? 13.088 -7.294 -25.846 1.00 66.44 95 ALA A O 1
ATOM 726 N N . ALA A 1 96 ? 11.444 -8.023 -24.470 1.00 57.78 96 ALA A N 1
ATOM 727 C CA . ALA A 1 96 ? 11.032 -9.172 -25.266 1.00 57.78 96 ALA A CA 1
ATOM 728 C C . ALA A 1 96 ? 10.210 -8.713 -26.474 1.00 57.78 96 ALA A C 1
ATOM 730 O O . ALA A 1 96 ? 9.439 -7.735 -26.314 1.00 57.78 96 ALA A O 1
#